Protein AF-A0A485AW07-F1 (afdb_monomer_lite)

pLDDT: mean 94.48, std 5.06, range [63.41, 98.19]

Organism: Raoultella terrigena (NCBI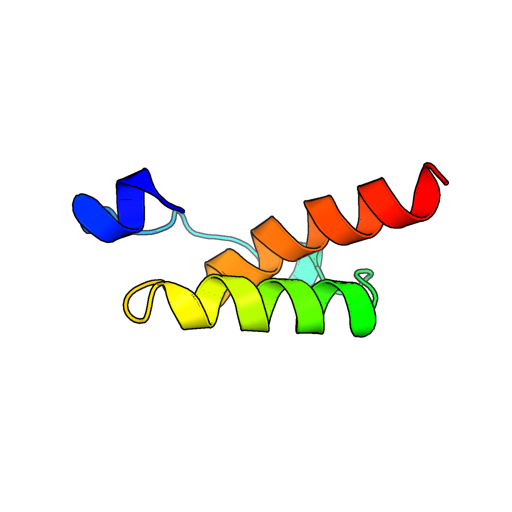:txid577)

Structure (mmCIF, N/CA/C/O backbone):
data_AF-A0A485AW07-F1
#
_entry.id   AF-A0A485AW07-F1
#
loop_
_atom_site.group_PDB
_atom_site.id
_atom_site.type_symbol
_atom_site.label_atom_id
_atom_site.label_alt_id
_atom_site.label_comp_id
_atom_site.label_asym_id
_atom_site.label_entity_id
_atom_site.label_seq_id
_atom_site.pdbx_PDB_ins_code
_atom_site.Cartn_x
_atom_site.Cartn_y
_atom_site.Cartn_z
_atom_site.occupancy
_atom_site.B_iso_or_equiv
_atom_site.auth_seq_id
_atom_site.auth_comp_id
_atom_site.auth_asym_id
_atom_site.auth_atom_id
_atom_site.pdbx_PDB_model_num
ATOM 1 N N . MET A 1 1 ? -0.438 -8.240 2.887 1.00 93.12 1 MET A N 1
ATOM 2 C CA . MET A 1 1 ? -1.457 -8.185 1.824 1.00 93.12 1 MET A CA 1
ATOM 3 C C . MET A 1 1 ? -2.040 -9.560 1.505 1.00 93.12 1 MET A C 1
ATOM 5 O O . MET A 1 1 ? -2.990 -9.917 2.174 1.00 93.12 1 MET A O 1
ATOM 9 N N . ALA A 1 2 ? -1.480 -10.376 0.597 1.00 94.44 2 ALA A N 1
ATOM 10 C CA . ALA A 1 2 ? -2.170 -11.576 0.076 1.00 94.44 2 ALA A CA 1
ATOM 11 C C . ALA A 1 2 ? -2.594 -12.632 1.121 1.00 94.44 2 ALA A C 1
ATOM 13 O O . ALA A 1 2 ? -3.656 -13.233 1.003 1.00 94.44 2 ALA A O 1
ATOM 14 N N . HIS A 1 3 ? -1.795 -12.859 2.167 1.00 95.44 3 HIS A N 1
ATOM 15 C CA . HIS A 1 3 ? -2.234 -13.711 3.279 1.00 95.44 3 HIS A CA 1
ATOM 16 C C . HIS A 1 3 ? -3.388 -13.062 4.057 1.00 95.44 3 HIS A C 1
ATOM 18 O O . HIS A 1 3 ? -4.409 -13.700 4.281 1.00 95.44 3 HIS A O 1
ATOM 24 N N . ARG A 1 4 ? -3.253 -11.773 4.400 1.00 94.94 4 ARG A N 1
ATOM 25 C CA . ARG A 1 4 ? -4.261 -10.998 5.144 1.00 94.94 4 ARG A CA 1
ATOM 26 C C . ARG A 1 4 ? -5.590 -10.871 4.404 1.00 94.94 4 ARG A C 1
ATOM 28 O O . ARG A 1 4 ? -6.631 -10.923 5.042 1.00 94.94 4 ARG A O 1
ATOM 35 N N . SER A 1 5 ? -5.581 -10.805 3.072 1.00 94.69 5 SER A N 1
ATOM 36 C CA . SER A 1 5 ? -6.817 -10.825 2.279 1.00 94.69 5 SER A CA 1
ATOM 37 C C . SER A 1 5 ? -7.560 -12.163 2.364 1.00 94.69 5 SER A C 1
ATOM 39 O O . SER A 1 5 ? -8.726 -12.231 1.997 1.00 94.69 5 SER A O 1
ATOM 41 N N . ILE A 1 6 ? -6.909 -13.236 2.820 1.00 96.50 6 ILE A N 1
ATOM 42 C CA . ILE A 1 6 ? -7.534 -14.548 3.036 1.00 96.50 6 ILE A CA 1
ATOM 43 C C . ILE A 1 6 ? -7.841 -14.753 4.525 1.00 96.50 6 ILE A C 1
ATOM 45 O O . ILE A 1 6 ? -8.924 -15.220 4.865 1.00 96.50 6 ILE A O 1
ATOM 49 N N . SER A 1 7 ? -6.903 -14.409 5.413 1.00 95.62 7 SER A N 1
ATOM 50 C CA . SER A 1 7 ? -7.024 -14.630 6.858 1.00 95.62 7 SER A CA 1
ATOM 51 C C . SER A 1 7 ? -7.917 -13.607 7.564 1.00 95.62 7 SER A C 1
ATOM 53 O O . SER A 1 7 ? -8.446 -13.905 8.632 1.00 95.62 7 SER A O 1
ATOM 55 N N . GLY A 1 8 ? -8.082 -12.408 6.996 1.00 93.62 8 GLY A N 1
ATOM 56 C CA . GLY A 1 8 ? -8.786 -11.293 7.634 1.00 93.62 8 GLY A CA 1
ATOM 57 C C . GLY A 1 8 ? -8.030 -10.681 8.816 1.00 93.62 8 GLY A C 1
ATOM 58 O O . GLY A 1 8 ? -8.602 -9.889 9.562 1.00 93.62 8 GLY A O 1
ATOM 59 N N . GLU A 1 9 ? -6.762 -11.047 9.017 1.00 95.19 9 GLU A N 1
ATOM 60 C CA . GLU A 1 9 ? -5.931 -10.444 10.058 1.00 95.19 9 GLU A CA 1
ATOM 61 C C . GLU A 1 9 ? -5.782 -8.937 9.805 1.00 95.19 9 GLU A C 1
ATOM 63 O O . GLU A 1 9 ? -5.479 -8.533 8.674 1.00 95.19 9 GLU A O 1
ATOM 68 N N . PRO A 1 10 ? -5.971 -8.098 10.840 1.00 93.31 10 PRO A N 1
ATOM 69 C CA . PRO A 1 10 ? -5.908 -6.657 10.678 1.00 93.31 10 PRO A CA 1
ATOM 70 C C . PRO A 1 10 ? -4.489 -6.207 10.334 1.00 93.31 10 PRO A C 1
ATOM 72 O O . PRO A 1 10 ? -3.494 -6.856 10.680 1.00 93.31 10 PRO A O 1
ATOM 75 N N . LEU A 1 11 ? -4.398 -5.055 9.676 1.00 92.38 11 LEU A N 1
ATOM 76 C CA . LEU A 1 11 ? -3.122 -4.378 9.536 1.00 92.38 11 LEU A CA 1
ATOM 77 C C . LEU A 1 11 ? -2.699 -3.806 10.903 1.00 92.38 11 LEU A C 1
ATOM 79 O O . LEU A 1 11 ? -3.547 -3.251 11.605 1.00 92.38 11 LEU A O 1
ATOM 83 N N . PRO A 1 12 ? -1.419 -3.933 11.301 1.00 90.50 12 PRO A N 1
ATOM 84 C CA . PRO A 1 12 ? -0.887 -3.182 12.431 1.00 90.50 12 PRO A CA 1
ATOM 85 C C . PRO A 1 12 ? -1.071 -1.675 1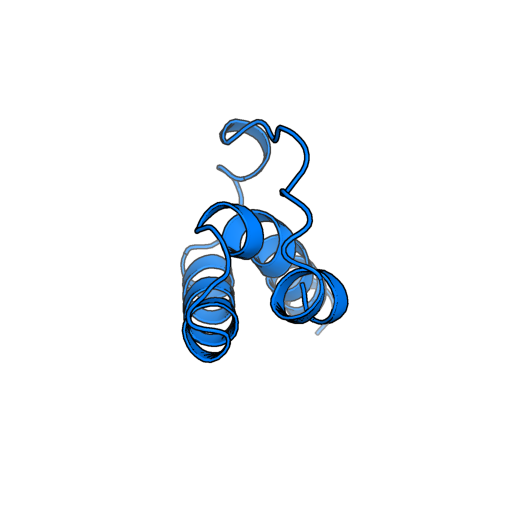2.232 1.00 90.50 12 PRO A C 1
ATOM 87 O O . PRO A 1 12 ? -1.106 -1.199 11.099 1.00 90.50 12 PRO A O 1
ATOM 90 N N . GLU A 1 13 ? -1.150 -0.933 13.333 1.00 91.12 13 GLU A N 1
ATOM 91 C CA . GLU A 1 13 ? -1.234 0.526 13.288 1.00 91.12 13 GLU A CA 1
ATOM 92 C C . GLU A 1 13 ? -0.000 1.111 12.584 1.00 91.12 13 GLU A C 1
ATOM 94 O O . GLU A 1 13 ? 1.140 0.733 12.871 1.00 91.12 13 GLU A O 1
ATOM 99 N N . VAL A 1 14 ? -0.247 2.008 11.632 1.00 90.44 14 VAL A N 1
ATOM 100 C CA . VAL A 1 14 ? 0.770 2.659 10.804 1.00 90.44 14 VAL A CA 1
ATOM 101 C C . VAL A 1 14 ? 0.518 4.156 10.784 1.00 90.44 14 VAL A C 1
ATOM 103 O O . VAL A 1 14 ? -0.616 4.607 10.641 1.00 90.44 14 VAL A O 1
ATOM 106 N N . ASP A 1 15 ? 1.595 4.918 10.929 1.00 93.00 15 ASP A N 1
ATOM 107 C CA . ASP A 1 15 ? 1.557 6.375 10.921 1.00 93.00 15 ASP A CA 1
ATOM 108 C C . ASP A 1 15 ? 1.587 6.894 9.477 1.00 93.00 15 ASP A C 1
ATOM 110 O O . ASP A 1 15 ? 2.540 6.645 8.736 1.00 93.00 15 ASP A O 1
ATOM 114 N N . ALA A 1 16 ? 0.539 7.621 9.082 1.00 90.06 16 ALA A N 1
ATOM 115 C CA . ALA A 1 16 ? 0.397 8.185 7.743 1.00 90.06 16 ALA A CA 1
ATOM 116 C C . ALA A 1 16 ? 1.509 9.192 7.389 1.00 90.06 16 ALA A C 1
ATOM 118 O O . ALA A 1 16 ? 1.860 9.314 6.215 1.00 90.06 16 ALA A O 1
ATOM 119 N N . SER A 1 17 ? 2.09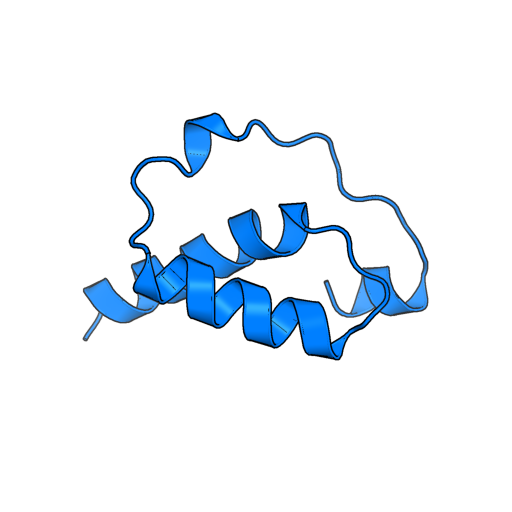6 9.870 8.385 1.00 94.56 17 SER A N 1
ATOM 120 C CA . SER A 1 17 ? 3.160 10.860 8.163 1.00 94.56 17 SER A CA 1
ATOM 121 C C . SER A 1 17 ? 4.424 10.252 7.543 1.00 94.56 17 SER A C 1
ATOM 123 O O . SER A 1 17 ? 5.172 10.936 6.850 1.00 94.56 17 SER A O 1
ATOM 125 N N . LEU A 1 18 ? 4.631 8.940 7.708 1.00 92.69 18 LEU A N 1
ATOM 126 C CA . LEU A 1 18 ? 5.760 8.212 7.123 1.00 92.69 18 LEU A CA 1
ATOM 127 C C . LEU A 1 18 ? 5.692 8.105 5.592 1.00 92.69 18 LEU A C 1
ATOM 129 O O . LEU A 1 18 ? 6.676 7.711 4.969 1.00 92.69 18 LEU A O 1
ATOM 133 N N . PHE A 1 19 ? 4.545 8.422 4.986 1.00 95.06 19 PHE A N 1
ATOM 134 C CA . PHE A 1 19 ? 4.297 8.242 3.555 1.00 95.06 19 PHE A CA 1
ATOM 135 C C . PHE A 1 19 ? 4.112 9.564 2.799 1.00 95.06 19 PHE A C 1
ATOM 137 O O . PHE A 1 19 ? 3.800 9.544 1.610 1.00 95.06 19 PHE A O 1
ATOM 144 N N . GLU A 1 20 ? 4.310 10.712 3.453 1.00 93.88 20 GLU A N 1
ATOM 145 C CA . GLU A 1 20 ? 4.115 12.039 2.845 1.00 93.88 20 GLU A CA 1
ATOM 146 C C . GLU A 1 20 ? 5.090 12.333 1.693 1.00 93.88 20 GLU A C 1
ATOM 148 O O . GLU A 1 20 ? 4.759 13.093 0.784 1.00 93.88 20 GLU A O 1
ATOM 153 N N . GLU A 1 21 ? 6.272 11.712 1.704 1.00 94.19 21 GLU A N 1
ATOM 154 C CA . GLU A 1 21 ? 7.296 11.878 0.664 1.00 94.19 21 GLU A CA 1
ATOM 155 C C . GLU A 1 21 ? 7.094 10.944 -0.541 1.00 94.19 21 GLU A C 1
ATOM 157 O O . GLU A 1 21 ? 7.781 11.085 -1.554 1.00 94.19 21 GLU A O 1
ATOM 162 N N . ILE A 1 22 ? 6.149 10.001 -0.466 1.00 96.06 22 ILE A N 1
ATOM 163 C CA . ILE A 1 22 ? 5.894 9.062 -1.559 1.00 96.06 22 ILE A CA 1
ATOM 164 C C . ILE A 1 22 ? 5.240 9.786 -2.734 1.00 96.06 22 ILE A C 1
ATOM 166 O O . ILE A 1 22 ? 4.278 10.544 -2.580 1.00 96.06 22 ILE A O 1
ATOM 170 N N . SER A 1 23 ? 5.733 9.518 -3.946 1.00 96.81 23 SER A N 1
ATOM 171 C CA . SER A 1 23 ? 5.186 10.152 -5.137 1.00 96.81 23 SER A CA 1
ATOM 172 C C . SER A 1 23 ? 3.734 9.730 -5.394 1.00 96.81 23 SER A C 1
ATOM 174 O O . SER A 1 23 ? 3.319 8.596 -5.132 1.00 96.81 23 SER A O 1
ATOM 176 N N . GLN A 1 24 ? 2.946 10.651 -5.962 1.00 96.75 24 GLN A N 1
ATOM 177 C CA . GLN A 1 24 ? 1.543 10.381 -6.296 1.00 96.75 24 GLN A CA 1
ATOM 178 C C . GLN A 1 24 ? 1.390 9.190 -7.252 1.00 96.75 24 GLN A C 1
ATOM 180 O O . GLN A 1 24 ? 0.436 8.426 -7.112 1.00 96.75 24 GLN A O 1
ATOM 185 N N . ASP A 1 25 ? 2.343 8.994 -8.167 1.00 97.12 25 ASP A N 1
ATOM 186 C CA . ASP A 1 25 ? 2.348 7.870 -9.107 1.00 97.12 25 ASP A CA 1
ATOM 187 C C . ASP A 1 25 ? 2.479 6.526 -8.376 1.00 97.12 25 ASP A C 1
ATOM 189 O O . ASP A 1 25 ? 1.679 5.616 -8.598 1.00 97.12 25 ASP A O 1
ATOM 193 N N . SER A 1 26 ? 3.446 6.407 -7.458 1.00 97.94 26 SER A N 1
ATOM 194 C CA . SER A 1 26 ? 3.650 5.194 -6.653 1.00 97.94 26 SER A CA 1
ATOM 195 C C . SER A 1 26 ? 2.437 4.887 -5.776 1.00 97.94 26 SER A C 1
ATOM 197 O O . SER A 1 26 ? 2.021 3.731 -5.661 1.00 97.94 26 SER A O 1
ATOM 199 N N . MET A 1 27 ? 1.828 5.924 -5.194 1.00 97.88 27 MET A N 1
ATOM 200 C CA . MET A 1 27 ? 0.613 5.790 -4.391 1.00 97.88 27 MET A CA 1
ATOM 201 C C . MET A 1 27 ? -0.589 5.337 -5.232 1.00 97.88 27 MET A C 1
ATOM 203 O O . MET A 1 27 ? -1.369 4.487 -4.803 1.00 97.88 27 MET A O 1
ATOM 207 N N . MET A 1 28 ? -0.742 5.871 -6.446 1.00 98.06 28 MET A N 1
ATOM 208 C CA . MET A 1 28 ? -1.806 5.477 -7.372 1.00 98.06 28 MET A CA 1
ATOM 209 C C . MET A 1 28 ? -1.687 3.999 -7.763 1.00 98.06 28 MET A C 1
ATOM 211 O O . MET A 1 28 ? -2.659 3.258 -7.621 1.00 98.06 28 MET A O 1
ATOM 215 N N . LEU A 1 29 ? -0.494 3.551 -8.167 1.00 98.12 29 LEU A N 1
ATOM 216 C CA . LEU A 1 29 ? -0.242 2.147 -8.514 1.00 98.12 29 LEU A CA 1
ATOM 217 C C . LEU A 1 29 ? -0.536 1.208 -7.336 1.00 98.12 29 LEU A C 1
ATOM 219 O O . LEU A 1 29 ? -1.157 0.156 -7.500 1.00 98.12 29 LEU A O 1
ATOM 223 N N 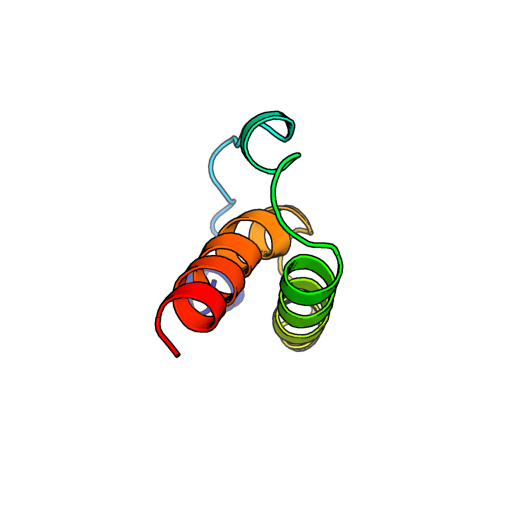. ALA A 1 30 ? -0.136 1.600 -6.126 1.00 98.06 30 ALA A N 1
ATOM 224 C CA . ALA A 1 30 ? -0.415 0.827 -4.925 1.00 98.06 30 ALA A CA 1
ATOM 225 C C . ALA A 1 30 ? -1.913 0.700 -4.635 1.00 98.06 30 ALA A C 1
ATOM 227 O O . ALA A 1 30 ? -2.393 -0.397 -4.339 1.00 98.06 30 ALA A O 1
ATOM 228 N N . ARG A 1 31 ? -2.665 1.797 -4.761 1.00 97.94 31 ARG A N 1
ATOM 229 C CA . ARG A 1 31 ? -4.123 1.795 -4.591 1.00 97.94 31 ARG A CA 1
ATOM 230 C C . ARG A 1 31 ? -4.816 0.891 -5.602 1.00 97.94 31 ARG A C 1
ATOM 232 O O . ARG A 1 31 ? -5.705 0.140 -5.210 1.00 97.94 31 ARG A O 1
ATOM 239 N N . GLU A 1 32 ? -4.397 0.911 -6.867 1.00 98.19 32 GLU A N 1
ATOM 240 C CA . GLU A 1 32 ? -4.955 0.029 -7.899 1.00 98.19 32 GLU A CA 1
ATOM 241 C C . GLU A 1 32 ? -4.767 -1.449 -7.548 1.00 98.19 32 GLU A C 1
ATOM 243 O O . GLU A 1 32 ? -5.716 -2.226 -7.637 1.00 98.19 32 GLU A O 1
ATOM 248 N N . VAL A 1 33 ? -3.574 -1.841 -7.092 1.00 97.81 33 VAL A N 1
ATOM 249 C CA . VAL A 1 33 ? -3.296 -3.227 -6.689 1.00 97.81 33 VAL A CA 1
ATOM 250 C C . VAL A 1 33 ? -4.102 -3.624 -5.453 1.00 97.81 33 VAL A C 1
ATOM 252 O O . VAL A 1 33 ? -4.692 -4.703 -5.432 1.00 97.81 33 VAL A O 1
ATOM 255 N N . VAL A 1 34 ? -4.166 -2.767 -4.430 1.00 97.38 34 VAL A N 1
ATOM 256 C CA . VAL A 1 34 ? -4.939 -3.042 -3.207 1.00 97.38 34 VAL A CA 1
ATOM 257 C C . VAL A 1 34 ? -6.432 -3.165 -3.512 1.00 97.38 34 VAL A C 1
ATOM 259 O O . VAL A 1 34 ? -7.086 -4.075 -2.998 1.00 97.38 34 VAL A O 1
ATOM 262 N N . ALA A 1 35 ? -6.960 -2.339 -4.418 1.00 97.31 35 ALA A N 1
ATOM 263 C CA . ALA A 1 35 ? -8.351 -2.410 -4.856 1.00 97.31 35 ALA A CA 1
ATOM 264 C C . ALA A 1 35 ? -8.712 -3.763 -5.496 1.00 97.31 35 ALA A C 1
ATOM 266 O O . ALA A 1 35 ? -9.844 -4.216 -5.334 1.00 97.31 35 ALA A O 1
ATOM 267 N N . GLN A 1 36 ? -7.766 -4.455 -6.149 1.00 97.06 36 GLN A N 1
ATOM 268 C CA . GLN A 1 36 ? -8.009 -5.792 -6.716 1.00 97.06 36 GLN A CA 1
ATOM 269 C C . GLN A 1 36 ? -8.294 -6.860 -5.652 1.00 97.06 36 GLN A C 1
ATOM 271 O O . GLN A 1 36 ? -8.950 -7.857 -5.947 1.00 97.06 36 GLN A O 1
ATOM 276 N N . PHE A 1 37 ? -7.827 -6.671 -4.413 1.00 96.19 37 PHE A N 1
ATOM 277 C CA . PHE A 1 37 ? -8.167 -7.576 -3.312 1.00 96.19 37 PHE A CA 1
ATOM 278 C C . PHE A 1 37 ? -9.596 -7.344 -2.798 1.00 96.19 37 PHE A C 1
ATOM 280 O O . PHE A 1 37 ? -10.230 -8.277 -2.312 1.00 96.19 37 PHE A O 1
ATOM 287 N N . GLY A 1 38 ? -10.117 -6.116 -2.898 1.00 94.44 38 GLY A N 1
ATOM 288 C CA . GLY A 1 38 ? -11.496 -5.750 -2.544 1.00 94.44 38 GLY A CA 1
ATOM 289 C C . GLY A 1 38 ? -11.847 -5.803 -1.051 1.00 94.44 38 GLY A C 1
ATOM 290 O O . GLY A 1 38 ? -12.929 -5.366 -0.666 1.00 94.44 38 GLY A O 1
ATOM 291 N N . ASN A 1 39 ? -10.959 -6.327 -0.206 1.00 94.69 39 ASN A N 1
ATOM 292 C CA . ASN A 1 39 ? -11.196 -6.532 1.223 1.00 94.69 39 ASN A CA 1
ATOM 293 C C . ASN A 1 39 ? -10.030 -6.086 2.118 1.00 94.69 39 ASN A C 1
ATOM 295 O O . ASN A 1 39 ? -10.012 -6.406 3.306 1.00 94.69 39 ASN A O 1
ATOM 299 N N . LEU A 1 40 ? -9.053 -5.383 1.547 1.00 96.69 40 LEU A N 1
ATOM 300 C CA . LEU A 1 40 ? -7.922 -4.834 2.280 1.00 96.69 40 LEU A CA 1
ATOM 301 C C . LEU A 1 40 ? -8.170 -3.360 2.641 1.00 96.69 40 LEU A C 1
ATOM 303 O O . LEU A 1 40 ? -8.816 -2.649 1.868 1.00 96.69 40 LEU A O 1
ATOM 307 N N . PRO A 1 41 ? -7.662 -2.901 3.797 1.00 94.81 41 PRO A N 1
ATOM 308 C CA . PRO A 1 41 ? -7.745 -1.501 4.205 1.00 94.81 41 PRO A CA 1
ATOM 309 C C . PRO A 1 41 ? -6.887 -0.596 3.300 1.00 94.81 41 PRO A C 1
ATOM 311 O O . PRO A 1 41 ? -5.935 -1.067 2.671 1.00 94.81 41 PRO A O 1
ATOM 314 N N . GLU A 1 42 ? -7.207 0.702 3.230 1.00 93.31 42 GLU A N 1
ATOM 315 C CA . GLU A 1 42 ? -6.488 1.659 2.368 1.00 93.31 42 GLU A CA 1
ATOM 316 C C . GLU A 1 42 ? -5.012 1.777 2.770 1.00 93.31 42 GLU A C 1
ATOM 318 O O . GLU A 1 42 ? -4.144 1.920 1.914 1.00 93.31 42 GLU A O 1
ATOM 323 N N . GLU A 1 43 ? -4.721 1.622 4.054 1.00 95.75 43 GLU A N 1
ATOM 324 C CA . GLU A 1 43 ? -3.402 1.648 4.675 1.00 95.75 43 GLU A CA 1
ATOM 325 C C . GLU A 1 43 ? -2.413 0.652 4.031 1.00 95.75 43 GLU A C 1
ATOM 327 O O . GLU A 1 43 ? -1.205 0.891 3.992 1.00 95.75 43 GLU A O 1
ATOM 332 N N . GLU A 1 44 ? -2.902 -0.459 3.463 1.00 96.81 44 GLU A N 1
ATOM 333 C CA . GLU A 1 44 ? -2.057 -1.403 2.713 1.00 96.81 44 GLU A CA 1
ATOM 334 C C . GLU A 1 44 ? -1.463 -0.760 1.450 1.00 96.81 44 GLU A C 1
ATOM 336 O O . GLU A 1 44 ? -0.370 -1.135 1.021 1.00 96.81 44 GLU A O 1
ATOM 341 N N . SER A 1 45 ? -2.152 0.227 0.865 1.00 96.94 45 SER A N 1
ATOM 342 C CA . SER A 1 45 ? -1.649 0.963 -0.299 1.00 96.94 45 SER A CA 1
ATOM 343 C C . SER A 1 45 ? -0.480 1.863 0.078 1.00 96.94 45 SER A C 1
ATOM 345 O O . SER A 1 45 ? 0.458 1.994 -0.703 1.00 96.94 45 SER A O 1
ATOM 347 N N . TRP A 1 46 ? -0.453 2.392 1.301 1.00 96.62 46 TRP A N 1
ATOM 348 C CA . TRP A 1 46 ? 0.670 3.195 1.778 1.00 96.62 46 TRP A CA 1
ATOM 349 C C . TRP A 1 46 ? 1.927 2.332 1.878 1.00 96.62 46 TRP A C 1
ATOM 351 O O . TRP A 1 46 ? 2.962 2.673 1.311 1.00 96.62 46 TRP A O 1
ATOM 361 N N . LEU A 1 47 ? 1.814 1.142 2.472 1.00 96.19 47 LEU A N 1
ATOM 362 C CA . LEU A 1 47 ? 2.919 0.183 2.546 1.00 96.19 47 LEU A CA 1
ATOM 363 C C . LEU A 1 47 ? 3.385 -0.289 1.164 1.00 96.19 47 LEU A C 1
ATOM 365 O O . LEU A 1 47 ? 4.586 -0.361 0.904 1.00 96.19 47 LEU A O 1
ATOM 369 N N . LEU A 1 48 ? 2.450 -0.600 0.263 1.00 96.88 48 LEU A N 1
ATOM 370 C CA . LEU A 1 48 ? 2.789 -1.046 -1.085 1.00 96.88 48 LEU A CA 1
ATOM 371 C C . LEU A 1 48 ? 3.446 0.068 -1.918 1.00 96.88 48 LEU A C 1
ATOM 373 O O . LEU A 1 48 ? 4.340 -0.213 -2.715 1.00 96.88 48 LEU A O 1
ATOM 377 N N . SER A 1 49 ? 3.055 1.325 -1.709 1.00 97.12 49 SER A N 1
ATOM 378 C CA . SER A 1 49 ? 3.604 2.470 -2.442 1.00 97.12 49 SER A CA 1
ATOM 379 C C . SER A 1 49 ? 5.112 2.644 -2.237 1.00 97.12 49 SER A C 1
ATOM 381 O O . SER A 1 49 ? 5.811 2.979 -3.191 1.00 97.12 49 SER A O 1
ATOM 383 N N . VAL A 1 50 ? 5.641 2.281 -1.061 1.00 96.25 50 VAL A N 1
ATOM 384 C CA . VAL A 1 50 ? 7.090 2.269 -0.781 1.00 96.25 50 VAL A CA 1
ATOM 385 C C . VAL A 1 50 ? 7.833 1.335 -1.739 1.00 96.25 50 VAL A C 1
ATOM 387 O O . VAL A 1 50 ? 8.904 1.673 -2.235 1.00 96.25 50 VAL A O 1
ATOM 390 N N . HIS A 1 51 ? 7.264 0.167 -2.048 1.00 96.62 51 HIS A N 1
ATOM 391 C CA . HIS A 1 51 ? 7.888 -0.776 -2.976 1.00 96.62 51 HIS A CA 1
ATOM 392 C C . HIS A 1 51 ? 7.930 -0.237 -4.411 1.00 96.62 51 HIS A C 1
ATOM 394 O O . HIS A 1 51 ? 8.915 -0.473 -5.110 1.00 96.62 51 HIS A O 1
ATOM 400 N N . PHE A 1 52 ? 6.896 0.490 -4.845 1.00 96.94 52 PHE A N 1
ATOM 401 C CA . PHE A 1 52 ? 6.897 1.155 -6.150 1.00 96.94 52 PHE A CA 1
ATOM 402 C C . PHE A 1 52 ? 7.904 2.304 -6.210 1.00 96.94 52 PHE A C 1
ATOM 404 O O . PHE A 1 52 ? 8.645 2.395 -7.188 1.00 96.94 52 PHE A O 1
ATOM 411 N N . GLU A 1 53 ? 7.978 3.124 -5.159 1.00 96.31 53 GLU A N 1
ATOM 412 C CA . GLU A 1 53 ? 8.918 4.247 -5.091 1.00 96.31 53 GLU A CA 1
ATOM 413 C C . GLU A 1 53 ? 10.366 3.751 -5.167 1.00 96.31 53 GLU A C 1
ATOM 415 O O . GLU A 1 53 ? 11.120 4.154 -6.050 1.00 96.31 53 GLU A O 1
ATOM 420 N N . VAL A 1 54 ? 10.723 2.770 -4.333 1.00 95.75 54 VAL A N 1
ATOM 421 C CA . VAL A 1 54 ? 12.063 2.168 -4.346 1.00 95.75 54 VAL A CA 1
ATOM 422 C C . VAL A 1 54 ? 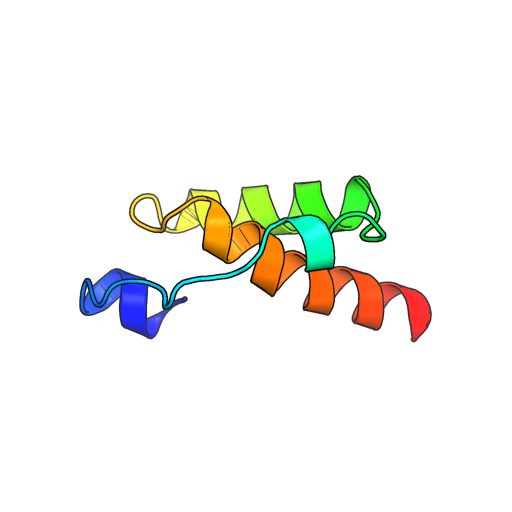12.365 1.525 -5.702 1.00 95.75 54 VAL A C 1
ATOM 424 O O . VAL A 1 54 ? 13.480 1.642 -6.203 1.00 95.75 54 VAL A O 1
ATOM 427 N N . ALA A 1 55 ? 11.400 0.853 -6.335 1.00 95.31 55 ALA A N 1
ATOM 428 C CA . ALA A 1 55 ? 11.618 0.265 -7.656 1.00 95.31 55 ALA A CA 1
ATOM 429 C C . ALA A 1 55 ? 11.885 1.327 -8.738 1.00 95.31 55 ALA A C 1
ATOM 431 O O . ALA A 1 55 ? 12.711 1.094 -9.618 1.00 95.31 55 ALA A O 1
ATOM 432 N N . LYS A 1 56 ? 11.225 2.489 -8.663 1.00 91.69 56 LYS A N 1
ATOM 433 C CA . LYS A 1 56 ? 11.406 3.614 -9.591 1.00 91.69 56 LYS A CA 1
ATOM 434 C C . LYS A 1 56 ? 12.797 4.242 -9.482 1.00 91.69 56 LYS A C 1
ATOM 436 O O . LYS A 1 56 ? 13.369 4.601 -10.505 1.00 91.69 56 LYS A O 1
ATOM 441 N N . GLU A 1 57 ? 13.341 4.352 -8.272 1.00 87.88 57 GLU A N 1
ATOM 442 C CA . GLU A 1 57 ? 14.685 4.901 -8.033 1.00 87.88 57 GLU A CA 1
ATOM 443 C C . GLU A 1 57 ? 15.825 3.964 -8.464 1.00 87.88 57 GLU A C 1
ATOM 445 O O . GLU A 1 57 ? 16.955 4.410 -8.642 1.00 87.88 57 GLU A O 1
ATOM 450 N N . ASN A 1 58 ? 15.540 2.670 -8.638 1.00 80.25 58 ASN A N 1
ATOM 451 C CA . ASN A 1 58 ? 16.526 1.648 -9.009 1.00 80.25 58 ASN A CA 1
ATOM 452 C C . ASN A 1 58 ? 16.529 1.300 -10.516 1.00 80.25 58 ASN A C 1
ATOM 454 O O . ASN A 1 58 ? 17.056 0.249 -10.894 1.00 80.25 58 ASN A O 1
ATOM 458 N N . LEU A 1 59 ? 15.936 2.151 -11.363 1.00 63.41 59 LEU A N 1
ATOM 459 C CA . LEU A 1 59 ? 15.973 2.063 -12.833 1.00 63.41 59 LEU A CA 1
ATOM 460 C C . LEU A 1 59 ? 17.159 2.839 -13.419 1.00 63.41 59 LEU A C 1
ATOM 462 O O . LEU A 1 59 ? 17.792 2.292 -14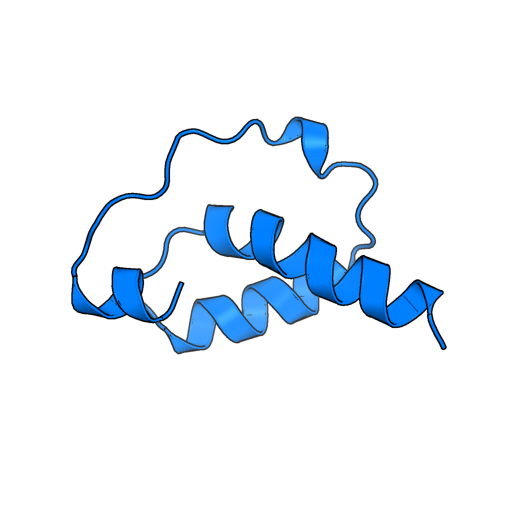.352 1.00 63.41 59 LEU A O 1
#

Sequence (59 aa):
MAHRSISGEPLPEVDASLFEEISQDSMMLAREVVAQFGNLPEEESWLLSVHFEVAKENL

Foldseek 3Di:
DVVCLVVVDADPDDDPVVQPPQDPVLLVVLQVVQVVSVRHDSVSSSVSSVVVRVVVVVD

Secondary structure (DSSP, 8-state):
-TTHHHH-PPPPP--GGGGTTS-HHHHHHHHHHHHHHSSS-THHHHHHHHHHHHHHHT-

InterPro domains:
  IPR020044 PRD domain protein, EF0829/AHA3910 [TIGR03582] (1-58)

Radius of gyration: 11.6 Å; chains: 1; bounding box: 28×27×26 Å